Protein AF-F9GE59-F1 (afdb_monomer_lite)

Organism: Fusarium oxysporum (strain Fo5176) (NCBI:txid660025)

Sequence (107 aa):
MLASPVFKAMLDGPFKESCRNQDGRFEAKAFEYSAEALLILLDIMHGHHRRVPKTMELSLLTEMAILVDYYMCHEIVEMFAENWIASVIQEGRYEQTCHSLVPFWTH

Radius of gyration: 18.88 Å; chains: 1; bounding box: 45×36×58 Å

pLDDT: mean 86.5, std 13.3, range [46.38, 97.62]

Foldseek 3Di:
DQLFVQVVCQCVHPDQQVDADPVRDGDDDPDDADPVLVVLVVCLRVVVVVPRDQEDEPVSLVRNVVVCVVRVNCVSCVVRNVSHVVRHVVVVVVVVVVVVPVVPPDD

Structure (mmCIF, N/CA/C/O backbone):
data_AF-F9GE59-F1
#
_entry.id   AF-F9GE59-F1
#
loop_
_atom_site.group_PDB
_atom_site.id
_atom_site.type_symbol
_atom_site.label_atom_id
_atom_site.label_alt_id
_atom_site.label_comp_id
_atom_site.label_asym_id
_atom_site.label_entity_id
_atom_site.label_seq_id
_atom_site.pdbx_PDB_ins_code
_atom_site.Cartn_x
_atom_site.Cartn_y
_atom_site.Cartn_z
_atom_site.occupancy
_atom_site.B_iso_or_equiv
_atom_site.auth_seq_id
_atom_site.auth_comp_id
_atom_site.auth_asym_id
_atom_site.auth_atom_id
_atom_site.pdbx_PDB_model_num
ATOM 1 N N . MET A 1 1 ? -0.087 -10.971 -11.560 1.00 46.38 1 MET A N 1
ATOM 2 C CA . MET A 1 1 ? -0.533 -9.563 -11.601 1.00 46.38 1 MET A CA 1
ATOM 3 C C . MET A 1 1 ? 0.114 -8.869 -10.423 1.00 46.38 1 MET A C 1
ATOM 5 O O . MET A 1 1 ? 0.004 -9.395 -9.325 1.00 46.38 1 MET A O 1
ATOM 9 N N . LEU A 1 2 ? 0.856 -7.784 -10.644 1.00 60.78 2 LEU A N 1
ATOM 10 C CA . LEU A 1 2 ? 1.260 -6.921 -9.532 1.00 60.78 2 LEU A CA 1
ATOM 11 C C . LEU A 1 2 ? 0.031 -6.108 -9.126 1.00 60.78 2 LEU A C 1
ATOM 13 O O . LEU A 1 2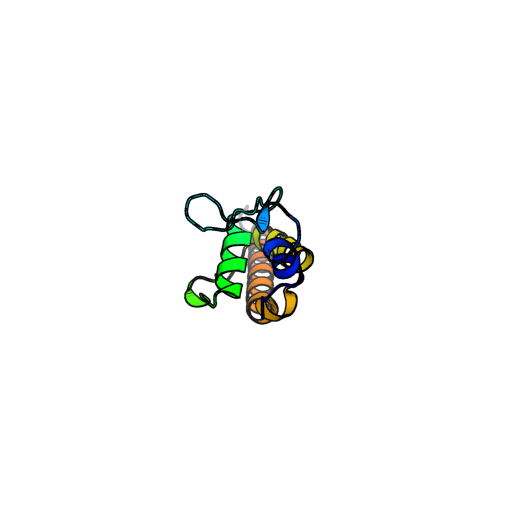 ? -0.684 -5.630 -10.001 1.00 60.78 2 LEU A O 1
ATOM 17 N N . ALA A 1 3 ? -0.209 -5.979 -7.824 1.00 81.81 3 ALA A N 1
ATOM 18 C CA . ALA A 1 3 ? -1.350 -5.254 -7.263 1.00 81.81 3 ALA A CA 1
ATOM 19 C C . ALA A 1 3 ? -1.301 -3.728 -7.508 1.00 81.81 3 ALA A C 1
ATOM 21 O O . ALA A 1 3 ? -2.226 -3.008 -7.154 1.00 81.81 3 ALA A O 1
ATOM 22 N N . SER A 1 4 ? -0.214 -3.238 -8.110 1.00 91.06 4 SER A N 1
ATOM 23 C CA . SER A 1 4 ? 0.023 -1.839 -8.448 1.00 91.06 4 SER A CA 1
ATOM 24 C C . SER A 1 4 ? 0.702 -1.746 -9.822 1.00 91.06 4 SER A C 1
ATOM 26 O O . SER A 1 4 ? 1.742 -2.388 -10.038 1.00 91.06 4 SER A O 1
ATOM 28 N N . PRO A 1 5 ? 0.172 -0.937 -10.757 1.00 92.25 5 PRO A N 1
ATOM 29 C CA . PRO A 1 5 ? 0.835 -0.672 -12.031 1.00 92.25 5 PRO A CA 1
ATOM 30 C C . PRO A 1 5 ? 2.134 0.128 -11.851 1.00 92.25 5 PRO A C 1
ATOM 32 O O . PRO A 1 5 ? 3.062 -0.040 -12.640 1.00 92.25 5 PRO A O 1
ATOM 35 N N . VAL A 1 6 ? 2.242 0.939 -10.796 1.00 91.81 6 VAL A N 1
ATOM 36 C CA . VAL A 1 6 ? 3.455 1.710 -10.490 1.00 91.81 6 VAL A CA 1
ATOM 37 C C . VAL A 1 6 ? 4.577 0.799 -10.013 1.00 91.81 6 VAL A C 1
ATOM 39 O O . VAL A 1 6 ? 5.676 0.878 -10.554 1.00 91.81 6 VAL A O 1
ATOM 42 N N . PHE A 1 7 ? 4.308 -0.141 -9.099 1.00 89.38 7 PHE A N 1
ATOM 43 C CA . PHE A 1 7 ? 5.306 -1.152 -8.733 1.00 89.38 7 PHE A CA 1
ATOM 44 C C . PHE A 1 7 ? 5.720 -1.999 -9.935 1.00 89.38 7 PHE A C 1
ATOM 46 O O . PHE A 1 7 ? 6.896 -2.321 -10.083 1.00 89.38 7 PHE A O 1
ATOM 53 N N . LYS A 1 8 ? 4.780 -2.313 -10.834 1.00 91.00 8 LYS A N 1
ATOM 54 C CA . LYS A 1 8 ? 5.105 -2.995 -12.088 1.00 91.00 8 LYS A CA 1
ATOM 55 C C . LYS A 1 8 ? 6.069 -2.186 -12.945 1.00 91.00 8 LYS A C 1
ATOM 57 O O . LYS A 1 8 ? 7.090 -2.717 -13.360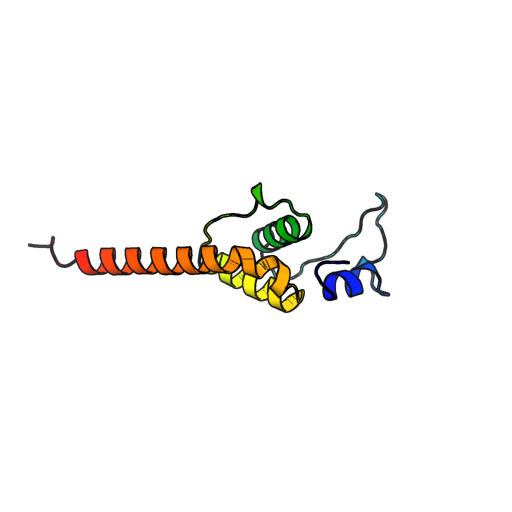 1.00 91.00 8 LYS A O 1
ATOM 62 N N . ALA A 1 9 ? 5.771 -0.917 -13.192 1.00 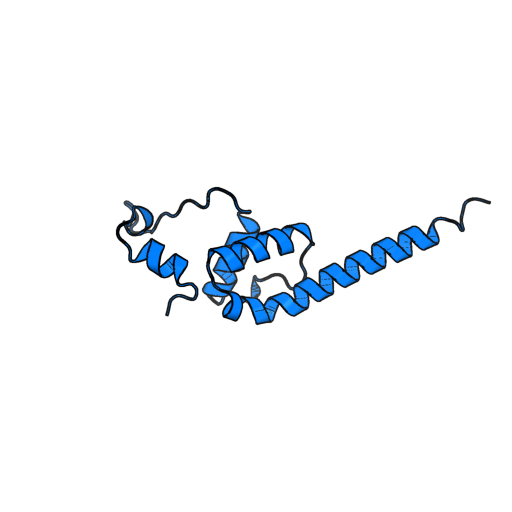91.94 9 ALA A N 1
ATOM 63 C CA . ALA A 1 9 ? 6.642 -0.054 -13.981 1.00 91.94 9 ALA A CA 1
ATOM 64 C C . ALA A 1 9 ? 8.011 0.161 -13.312 1.00 91.94 9 ALA A C 1
ATOM 66 O O . ALA A 1 9 ? 9.026 0.194 -13.998 1.00 91.94 9 ALA A O 1
ATOM 67 N N . MET A 1 10 ? 8.045 0.268 -11.984 1.00 90.12 10 MET A N 1
ATOM 68 C CA . MET A 1 10 ? 9.266 0.457 -11.202 1.00 90.12 10 MET A CA 1
ATOM 69 C C . MET A 1 10 ? 10.187 -0.769 -11.271 1.00 90.12 10 MET A C 1
ATOM 71 O O . MET A 1 10 ? 11.384 -0.618 -11.504 1.00 90.12 10 MET A O 1
ATOM 75 N N . LEU A 1 11 ? 9.631 -1.973 -11.098 1.00 89.75 11 LEU A N 1
ATOM 76 C CA . LEU A 1 11 ? 10.399 -3.219 -11.000 1.00 89.75 11 LEU A CA 1
ATOM 77 C C . LEU A 1 11 ? 10.658 -3.901 -12.350 1.00 89.75 11 LEU A C 1
ATOM 79 O O . LEU A 1 11 ? 11.643 -4.621 -12.473 1.00 89.75 11 LEU A O 1
ATOM 83 N N . ASP A 1 12 ? 9.810 -3.671 -13.357 1.00 90.56 12 ASP A N 1
ATOM 84 C CA . ASP A 1 12 ? 9.989 -4.223 -14.709 1.00 90.56 12 ASP A CA 1
ATOM 85 C C . ASP A 1 12 ? 10.588 -3.191 -15.693 1.00 90.56 12 ASP A C 1
ATOM 87 O O . ASP A 1 12 ? 10.893 -3.527 -16.838 1.00 90.56 12 ASP A O 1
ATOM 91 N N . GLY A 1 13 ? 10.710 -1.921 -15.291 1.00 88.38 13 GLY A N 1
ATOM 92 C CA . GLY A 1 13 ? 11.128 -0.815 -16.157 1.00 88.38 13 GLY A CA 1
ATOM 93 C C . GLY A 1 13 ? 12.644 -0.608 -16.255 1.00 88.38 13 GLY A C 1
ATOM 94 O O . GLY A 1 13 ? 13.431 -1.347 -15.668 1.00 88.38 13 GLY A O 1
ATOM 95 N N . PRO A 1 14 ? 13.094 0.434 -16.975 1.00 90.38 14 PRO A N 1
ATOM 96 C CA . PRO A 1 14 ? 14.515 0.736 -17.177 1.00 90.38 14 PRO A CA 1
ATOM 97 C C . PRO A 1 14 ? 15.169 1.474 -15.989 1.00 90.38 14 PRO A C 1
ATOM 99 O O . PRO A 1 14 ? 16.207 2.115 -16.155 1.00 90.38 14 PRO A O 1
ATOM 102 N N . PHE A 1 15 ? 14.544 1.452 -14.812 1.00 89.06 15 PHE A N 1
ATOM 103 C CA . PHE A 1 15 ? 14.991 2.190 -13.630 1.00 89.06 15 PHE A CA 1
ATOM 104 C C . PHE A 1 15 ? 16.017 1.399 -12.816 1.00 89.06 15 PHE A C 1
ATOM 106 O O . PHE A 1 15 ? 16.217 0.208 -13.030 1.00 89.06 15 PHE A O 1
ATOM 113 N N . LYS A 1 16 ? 16.682 2.046 -11.854 1.00 88.44 16 LYS A N 1
ATOM 114 C CA . LYS A 1 16 ? 17.662 1.346 -11.009 1.00 88.44 16 LYS A CA 1
ATOM 115 C C . LYS A 1 16 ? 16.976 0.315 -10.105 1.00 88.44 16 LYS A C 1
ATOM 117 O O . LYS A 1 16 ? 17.575 -0.698 -9.768 1.00 88.44 16 LYS A O 1
ATOM 122 N N . GLU A 1 17 ? 15.726 0.574 -9.753 1.00 89.38 17 GLU A N 1
ATOM 123 C CA . GLU A 1 17 ? 14.866 -0.242 -8.905 1.00 89.38 17 GLU A CA 1
ATOM 124 C C . GLU A 1 17 ? 14.524 -1.604 -9.527 1.00 89.38 17 GLU A C 1
ATOM 126 O O . GLU A 1 17 ? 14.200 -2.533 -8.790 1.00 89.38 17 GLU A O 1
ATOM 131 N N . SER A 1 18 ? 14.646 -1.762 -10.852 1.00 90.25 18 SER A N 1
ATOM 132 C CA . SER A 1 18 ? 14.507 -3.059 -11.533 1.00 90.25 18 SER A CA 1
ATOM 133 C C . SER A 1 18 ? 15.794 -3.890 -11.531 1.00 90.25 18 SER A C 1
ATOM 135 O O . SER A 1 18 ? 15.791 -5.070 -11.890 1.00 90.25 18 SER A O 1
ATOM 137 N N . CYS A 1 19 ? 16.913 -3.314 -11.093 1.00 91.38 19 CYS A N 1
ATOM 138 C CA . CYS A 1 19 ? 18.153 -4.049 -10.905 1.00 91.38 19 CYS A CA 1
ATOM 139 C C . CYS A 1 19 ? 18.181 -4.674 -9.511 1.00 91.38 19 CYS A C 1
ATOM 141 O O . CYS A 1 19 ? 17.975 -4.011 -8.494 1.00 91.38 19 CYS A O 1
ATOM 143 N N . ARG A 1 20 ? 18.503 -5.966 -9.455 1.00 91.69 20 ARG A N 1
ATOM 144 C CA . ARG A 1 20 ? 18.745 -6.644 -8.182 1.00 91.69 20 ARG A CA 1
ATOM 145 C C . ARG A 1 20 ? 20.095 -6.224 -7.602 1.00 91.69 20 ARG A C 1
ATOM 147 O O . ARG A 1 20 ? 21.072 -6.069 -8.334 1.00 91.69 20 ARG A O 1
ATOM 154 N N . ASN A 1 21 ? 20.145 -6.077 -6.286 1.00 91.00 21 ASN A N 1
ATOM 155 C CA . ASN A 1 21 ? 21.373 -5.854 -5.538 1.00 91.00 21 ASN A CA 1
ATOM 156 C C . ASN A 1 21 ? 22.220 -7.142 -5.449 1.00 91.00 21 ASN A C 1
ATOM 158 O O . ASN A 1 21 ? 21.872 -8.183 -6.015 1.00 91.00 21 ASN A O 1
ATOM 162 N N . GLN A 1 22 ? 23.336 -7.082 -4.717 1.00 93.69 22 GLN A N 1
ATOM 163 C CA . GLN A 1 22 ? 24.260 -8.215 -4.554 1.00 93.69 22 GLN A CA 1
ATOM 164 C C . GLN A 1 22 ? 23.605 -9.440 -3.887 1.00 93.69 22 GLN A C 1
ATOM 166 O O . GLN A 1 22 ? 24.004 -10.568 -4.165 1.00 93.69 22 GLN A O 1
ATOM 171 N N . ASP A 1 23 ? 22.556 -9.229 -3.087 1.00 94.31 23 ASP A N 1
ATOM 172 C CA . ASP A 1 23 ? 21.779 -10.286 -2.429 1.00 94.31 23 ASP A CA 1
ATOM 173 C C . ASP A 1 23 ? 20.618 -10.808 -3.295 1.00 94.31 23 ASP A C 1
ATOM 175 O O . ASP A 1 23 ? 19.800 -11.613 -2.842 1.00 94.31 23 ASP A O 1
ATOM 179 N N . GLY A 1 24 ? 20.488 -10.330 -4.536 1.00 91.06 24 GLY A N 1
ATOM 180 C CA . GLY A 1 24 ? 19.415 -10.724 -5.443 1.00 91.06 24 GLY A CA 1
ATOM 181 C C . GLY A 1 24 ? 18.054 -10.086 -5.135 1.00 91.06 24 GLY A C 1
ATOM 182 O O . GLY A 1 24 ? 17.037 -10.591 -5.625 1.00 91.06 24 GLY A O 1
ATOM 183 N N . ARG A 1 25 ? 18.014 -9.004 -4.346 1.00 90.00 25 ARG A N 1
ATOM 184 C CA . ARG A 1 25 ? 16.796 -8.278 -3.938 1.00 90.00 25 ARG A CA 1
ATOM 185 C C . ARG A 1 25 ? 16.629 -6.987 -4.734 1.00 90.00 25 ARG A C 1
ATOM 187 O O . ARG A 1 25 ? 17.618 -6.370 -5.112 1.00 90.00 25 ARG A O 1
ATOM 194 N N . PHE A 1 26 ? 15.389 -6.568 -4.964 1.00 88.00 26 PHE A N 1
ATOM 195 C CA . PHE A 1 26 ? 15.109 -5.228 -5.482 1.00 88.00 26 PHE A CA 1
ATOM 196 C C . PHE A 1 26 ? 15.253 -4.195 -4.360 1.00 88.00 26 PHE A C 1
ATOM 198 O O . PHE A 1 26 ? 14.838 -4.452 -3.229 1.00 88.00 26 PHE A O 1
ATOM 205 N N . GLU A 1 27 ? 15.820 -3.035 -4.679 1.00 88.00 27 GLU A N 1
ATOM 206 C CA . GLU A 1 27 ? 15.942 -1.903 -3.760 1.00 88.00 27 GLU A CA 1
ATOM 207 C C . GLU A 1 27 ? 15.194 -0.706 -4.340 1.00 88.00 27 GLU A C 1
ATOM 209 O O . GLU A 1 27 ? 15.614 -0.137 -5.344 1.00 88.00 27 GLU A O 1
ATOM 214 N N . ALA A 1 28 ? 14.100 -0.316 -3.688 1.00 82.50 28 ALA A N 1
ATOM 215 C CA . ALA A 1 28 ? 13.356 0.895 -4.006 1.00 82.50 28 ALA A CA 1
ATOM 216 C C . ALA A 1 28 ? 13.514 1.910 -2.872 1.00 82.50 28 ALA A C 1
ATOM 218 O O . ALA A 1 28 ? 13.443 1.554 -1.694 1.00 82.50 28 ALA A O 1
ATOM 219 N N . LYS A 1 29 ? 13.729 3.183 -3.219 1.00 75.81 29 LYS A N 1
ATOM 220 C CA . LYS A 1 29 ? 13.743 4.273 -2.238 1.00 75.81 29 LYS A CA 1
ATOM 221 C C . LYS A 1 29 ? 12.362 4.915 -2.175 1.00 75.81 29 LYS A C 1
ATOM 223 O O . LYS A 1 29 ? 11.952 5.576 -3.121 1.00 75.81 29 LYS A O 1
ATOM 228 N N . ALA A 1 30 ? 11.674 4.767 -1.048 1.00 71.50 30 ALA A N 1
ATOM 229 C CA . ALA A 1 30 ? 10.488 5.561 -0.746 1.00 71.50 30 ALA A CA 1
ATOM 230 C C . ALA A 1 30 ? 10.954 6.888 -0.137 1.00 71.50 30 ALA A C 1
ATOM 232 O O . ALA A 1 30 ? 11.509 6.891 0.959 1.00 71.50 30 ALA A O 1
ATOM 233 N N . PHE A 1 31 ? 10.830 7.994 -0.873 1.00 59.47 31 PHE A N 1
ATOM 234 C CA . PHE A 1 31 ? 11.505 9.235 -0.481 1.00 59.47 31 PHE A CA 1
ATOM 235 C C . PHE A 1 31 ? 10.697 10.150 0.450 1.00 59.47 31 PHE A C 1
ATOM 237 O O . PHE A 1 31 ? 11.286 11.055 1.026 1.00 59.47 31 PHE A O 1
ATOM 244 N N . GLU A 1 32 ? 9.391 9.936 0.644 1.00 64.12 32 GLU A N 1
ATOM 245 C CA . GLU A 1 32 ? 8.543 10.966 1.282 1.00 64.12 32 GLU A CA 1
ATOM 246 C C . GLU A 1 32 ? 7.399 10.427 2.155 1.00 64.12 32 GLU A C 1
ATOM 248 O O . GLU A 1 32 ? 6.619 11.208 2.693 1.00 64.12 32 GLU A O 1
ATOM 253 N N . TYR A 1 33 ? 7.288 9.108 2.332 1.00 69.19 33 TYR A N 1
ATOM 254 C CA . TYR A 1 33 ? 6.128 8.498 2.986 1.00 69.19 33 TYR A CA 1
ATOM 255 C C . TYR A 1 33 ? 6.511 7.712 4.236 1.00 69.19 33 TYR A C 1
ATOM 257 O O . TYR A 1 33 ? 7.611 7.164 4.332 1.00 69.19 33 TYR A O 1
ATOM 265 N N . SER A 1 34 ? 5.576 7.630 5.181 1.00 80.69 34 SER A N 1
ATOM 266 C CA . SER A 1 34 ? 5.715 6.835 6.398 1.00 80.69 34 SER A CA 1
ATOM 267 C C . SER A 1 34 ? 6.051 5.380 6.090 1.00 80.69 34 SER A C 1
ATOM 269 O O . SER A 1 34 ? 5.351 4.693 5.339 1.00 80.69 34 SER A O 1
ATOM 271 N N . ALA A 1 35 ? 7.138 4.902 6.701 1.00 89.25 35 ALA A N 1
ATOM 272 C CA . ALA A 1 35 ? 7.562 3.511 6.597 1.00 89.25 35 ALA A CA 1
ATOM 273 C C . ALA A 1 35 ? 6.483 2.552 7.122 1.00 89.25 35 ALA A C 1
ATOM 275 O O . ALA A 1 35 ? 6.360 1.437 6.622 1.00 89.25 35 ALA A O 1
ATOM 276 N N . GLU A 1 36 ? 5.685 3.000 8.094 1.00 92.94 36 GLU A N 1
ATOM 277 C CA . GLU A 1 36 ? 4.565 2.241 8.641 1.00 92.94 36 GLU A CA 1
ATOM 278 C C . GLU A 1 36 ? 3.434 2.098 7.617 1.00 92.94 36 GLU A C 1
ATOM 280 O O . GLU A 1 36 ? 3.007 0.978 7.335 1.00 92.94 36 GLU A O 1
ATOM 285 N N . ALA A 1 37 ? 3.008 3.199 6.989 1.00 94.12 37 ALA A N 1
ATOM 286 C CA . ALA A 1 37 ? 1.978 3.161 5.950 1.00 94.12 37 ALA A CA 1
ATOM 287 C C . ALA A 1 37 ? 2.407 2.272 4.770 1.00 94.12 37 ALA A C 1
ATOM 289 O O . ALA A 1 37 ? 1.631 1.445 4.286 1.00 94.12 37 ALA A O 1
ATOM 290 N N . LEU A 1 38 ? 3.670 2.385 4.346 1.00 93.31 38 LEU A N 1
ATOM 291 C CA . LEU A 1 38 ? 4.207 1.555 3.270 1.00 93.31 38 LEU A CA 1
ATOM 292 C C . LEU A 1 38 ? 4.264 0.075 3.662 1.00 93.31 38 LEU A C 1
ATOM 294 O O . LEU A 1 38 ? 3.934 -0.780 2.844 1.00 93.31 38 LEU A O 1
ATOM 298 N N . LEU A 1 39 ? 4.647 -0.241 4.902 1.00 94.44 39 LEU A N 1
ATOM 299 C CA . LEU A 1 39 ? 4.665 -1.616 5.395 1.00 94.44 39 LEU A CA 1
ATOM 300 C C . LEU A 1 39 ? 3.261 -2.231 5.396 1.00 94.44 39 LEU A C 1
ATOM 302 O O . LEU A 1 39 ? 3.098 -3.353 4.923 1.00 94.44 39 LEU A O 1
ATOM 306 N N . ILE A 1 40 ? 2.251 -1.490 5.859 1.00 96.31 40 ILE A N 1
ATOM 307 C CA . ILE A 1 40 ? 0.854 -1.944 5.835 1.00 96.31 40 ILE A CA 1
ATOM 308 C C . ILE A 1 40 ? 0.400 -2.194 4.394 1.00 96.31 40 ILE A C 1
ATOM 310 O O . ILE A 1 40 ? -0.209 -3.227 4.111 1.00 96.31 40 ILE A O 1
ATOM 314 N N . LEU A 1 41 ? 0.729 -1.288 3.469 1.00 94.88 41 LEU A N 1
ATOM 315 C CA . LEU A 1 41 ? 0.385 -1.457 2.060 1.00 94.88 41 LEU A CA 1
ATOM 316 C C . LEU A 1 41 ? 1.032 -2.717 1.466 1.00 94.88 41 LEU A C 1
ATOM 318 O O . LEU A 1 41 ? 0.377 -3.477 0.752 1.00 94.88 41 LEU A O 1
ATOM 322 N N . LEU A 1 42 ? 2.299 -2.975 1.792 1.00 93.62 42 LEU A N 1
ATOM 323 C CA . LEU A 1 42 ? 2.997 -4.189 1.375 1.00 93.62 42 LEU A CA 1
ATOM 324 C C . LEU A 1 42 ? 2.381 -5.446 2.005 1.00 93.62 42 LEU A C 1
ATOM 326 O O . LEU A 1 42 ? 2.204 -6.442 1.304 1.00 93.62 42 LEU A O 1
ATOM 330 N N . ASP A 1 43 ? 1.993 -5.412 3.282 1.00 96.38 43 ASP A N 1
ATOM 331 C CA . ASP A 1 43 ? 1.279 -6.521 3.925 1.00 96.38 43 ASP A CA 1
ATOM 332 C C . ASP A 1 43 ? -0.057 -6.815 3.213 1.00 96.38 43 ASP A C 1
ATOM 334 O O . ASP A 1 43 ? -0.395 -7.986 3.020 1.00 96.38 43 ASP A O 1
ATOM 338 N N . ILE A 1 44 ? -0.788 -5.793 2.749 1.00 95.75 44 ILE A N 1
ATOM 339 C CA . ILE A 1 44 ? -1.993 -5.967 1.916 1.00 95.75 44 ILE A CA 1
ATOM 340 C C . ILE A 1 44 ? -1.632 -6.627 0.581 1.00 95.75 44 ILE A C 1
ATOM 342 O O . ILE A 1 44 ? -2.177 -7.678 0.243 1.00 95.75 44 ILE A O 1
ATOM 346 N N . MET A 1 45 ? -0.669 -6.066 -0.158 1.00 92.88 45 MET A N 1
ATOM 347 C CA . MET A 1 45 ? -0.246 -6.586 -1.467 1.00 92.88 45 MET A CA 1
ATOM 348 C C . MET A 1 45 ? 0.241 -8.042 -1.407 1.00 92.88 45 MET A C 1
ATOM 350 O O . MET A 1 45 ? 0.041 -8.803 -2.355 1.00 92.88 45 MET A O 1
ATOM 354 N N . HIS A 1 46 ? 0.872 -8.439 -0.300 1.00 92.88 46 HIS A N 1
ATOM 355 C CA . HIS A 1 46 ? 1.396 -9.788 -0.082 1.00 92.88 46 HIS A CA 1
ATOM 356 C C . HIS A 1 46 ? 0.402 -10.750 0.593 1.00 92.88 46 HIS A C 1
ATOM 358 O O . HIS A 1 46 ? 0.748 -11.904 0.862 1.00 92.88 46 HIS A O 1
ATOM 364 N N . GLY A 1 47 ? -0.836 -10.322 0.861 1.00 94.62 47 GLY A N 1
ATOM 365 C CA . GLY A 1 47 ? -1.864 -11.175 1.464 1.00 94.62 47 GLY A CA 1
ATOM 366 C C . GLY A 1 47 ? -1.661 -11.439 2.960 1.00 94.62 47 GLY A C 1
ATOM 367 O O . GLY A 1 47 ? -2.251 -12.357 3.531 1.00 94.62 47 GLY A O 1
ATOM 368 N N . HIS A 1 48 ? -0.827 -10.652 3.636 1.00 96.06 48 HIS A N 1
ATOM 369 C CA . HIS A 1 48 ? -0.561 -10.735 5.071 1.00 96.06 48 HIS A CA 1
ATOM 370 C C . HIS A 1 48 ? -1.653 -10.030 5.893 1.00 96.06 48 HIS A C 1
ATOM 372 O O . HIS A 1 48 ? -1.376 -9.384 6.899 1.00 96.06 48 HIS A O 1
ATOM 378 N N . HIS A 1 49 ? -2.924 -10.212 5.517 1.00 94.62 49 HIS A N 1
ATOM 379 C CA . HIS A 1 49 ? -4.072 -9.458 6.044 1.00 94.62 49 HIS A CA 1
ATOM 380 C C . HIS A 1 49 ? -4.239 -9.544 7.571 1.00 94.62 49 HIS A C 1
ATOM 382 O O . HIS A 1 49 ? -4.846 -8.672 8.178 1.00 94.62 49 HIS A O 1
ATOM 388 N N . ARG A 1 50 ? -3.687 -10.579 8.224 1.00 95.94 50 ARG A N 1
ATOM 389 C CA . ARG A 1 50 ? -3.682 -10.697 9.696 1.00 95.94 50 ARG A CA 1
ATOM 390 C C . ARG A 1 50 ? -2.819 -9.643 10.398 1.00 95.94 50 ARG A C 1
ATOM 392 O O . ARG A 1 50 ? -3.010 -9.439 11.591 1.00 95.94 50 ARG A O 1
ATOM 399 N N . ARG A 1 51 ? -1.855 -9.042 9.695 1.00 96.44 51 ARG A N 1
ATOM 400 C CA . ARG A 1 51 ? -0.978 -7.973 10.200 1.00 96.44 51 ARG A CA 1
ATOM 401 C C . ARG A 1 51 ? -1.528 -6.579 9.917 1.00 96.44 51 ARG A C 1
ATOM 403 O O . ARG A 1 51 ? -1.071 -5.619 10.520 1.00 96.44 51 ARG A O 1
ATOM 410 N N . VAL A 1 52 ? -2.518 -6.484 9.032 1.00 97.62 52 VAL A N 1
ATOM 411 C CA . VAL A 1 52 ? -3.158 -5.221 8.680 1.00 97.62 52 VAL A CA 1
ATOM 412 C C . VAL A 1 52 ? -3.994 -4.749 9.876 1.00 97.62 52 VAL A C 1
ATOM 414 O O . VAL A 1 52 ? -4.809 -5.525 10.392 1.00 97.62 52 VAL A O 1
ATOM 417 N N . PRO A 1 53 ? -3.792 -3.511 10.360 1.00 96.81 53 PRO A N 1
ATOM 418 C CA . PRO A 1 53 ? -4.522 -3.006 11.511 1.00 96.81 53 PRO A CA 1
ATOM 419 C C . PRO A 1 53 ? -6.015 -2.888 11.189 1.00 96.81 53 PRO A C 1
ATOM 421 O O . PRO A 1 53 ? -6.408 -2.631 10.053 1.00 96.81 53 PRO A O 1
ATOM 424 N N . LYS A 1 54 ? -6.870 -3.093 12.193 1.00 95.50 54 LYS A N 1
ATOM 425 C CA . LYS A 1 54 ? -8.334 -2.988 12.032 1.00 95.50 54 LYS A CA 1
ATOM 426 C C . LYS A 1 54 ? -8.853 -1.564 12.202 1.00 95.50 54 LYS A C 1
ATOM 428 O O . LYS A 1 54 ? -9.933 -1.250 11.721 1.00 95.50 54 LYS A O 1
ATOM 433 N N . THR A 1 55 ? -8.092 -0.745 12.911 1.00 95.56 55 THR A N 1
ATOM 434 C CA . THR A 1 55 ? -8.366 0.657 13.206 1.00 95.56 55 THR A CA 1
ATOM 435 C C . THR A 1 55 ? -7.119 1.454 12.873 1.00 95.56 55 THR A C 1
ATOM 437 O O . THR A 1 55 ? -6.017 0.905 12.860 1.00 95.56 55 THR A O 1
ATOM 440 N N . MET A 1 56 ? -7.289 2.732 12.582 1.00 94.75 56 MET A N 1
ATOM 441 C CA . MET A 1 56 ? -6.197 3.597 12.167 1.00 94.75 56 MET A CA 1
ATOM 442 C C . MET A 1 56 ? -6.443 5.005 12.694 1.00 94.75 56 MET A C 1
ATOM 444 O O . MET A 1 56 ? -7.590 5.446 12.720 1.00 94.75 56 MET A O 1
ATOM 448 N N . GLU A 1 57 ? -5.370 5.691 13.079 1.00 95.06 57 GLU A N 1
ATOM 449 C CA . GLU A 1 57 ? -5.411 7.117 13.399 1.00 95.06 57 GLU A CA 1
ATOM 450 C C . GLU A 1 57 ? -5.533 7.947 12.111 1.00 95.06 57 GLU A C 1
ATOM 452 O O . GLU A 1 57 ? -5.076 7.534 11.039 1.00 95.06 57 GLU A O 1
ATOM 457 N N . LEU A 1 58 ? -6.103 9.152 12.206 1.00 95.44 58 LEU A N 1
ATOM 458 C CA . LEU A 1 58 ? -6.325 10.026 11.044 1.00 95.44 58 LEU A CA 1
ATOM 459 C C . LEU A 1 58 ? -5.032 10.338 10.267 1.00 95.44 58 LEU A C 1
ATOM 461 O O . LEU A 1 58 ? -5.049 10.404 9.035 1.00 95.44 58 LEU A O 1
ATOM 465 N N . SER A 1 59 ? -3.915 10.526 10.972 1.00 94.44 59 SER A N 1
ATOM 466 C CA . SER A 1 59 ? -2.606 10.802 10.367 1.00 94.44 59 SER A CA 1
ATOM 467 C C . SER A 1 59 ? -2.141 9.645 9.481 1.00 94.44 59 SER A C 1
ATOM 469 O O . SER A 1 59 ? -1.852 9.855 8.304 1.00 94.44 59 SER A O 1
ATOM 471 N N . LEU A 1 60 ? -2.164 8.417 10.002 1.00 95.44 60 LEU A N 1
ATOM 472 C CA . LEU A 1 60 ? -1.755 7.220 9.268 1.00 95.44 60 LEU A CA 1
ATOM 473 C C . LEU A 1 60 ? -2.716 6.904 8.109 1.00 95.44 60 LEU A C 1
ATOM 475 O O . LEU A 1 60 ? -2.271 6.499 7.035 1.00 95.44 60 LEU A O 1
ATOM 479 N N . LEU A 1 61 ? -4.022 7.161 8.275 1.00 96.38 61 LEU A N 1
ATOM 480 C CA . LEU A 1 61 ? -5.004 7.023 7.191 1.00 96.38 61 LEU A CA 1
ATOM 481 C C . LEU A 1 61 ? -4.738 8.016 6.049 1.00 96.38 61 LEU A C 1
ATOM 483 O O . LEU A 1 61 ? -4.905 7.673 4.879 1.00 96.38 61 LEU A O 1
ATOM 487 N N . THR A 1 62 ? -4.280 9.226 6.375 1.00 95.62 62 THR A N 1
ATOM 488 C CA . THR A 1 62 ? -3.895 10.237 5.379 1.00 95.62 62 THR A CA 1
ATOM 489 C C . THR A 1 62 ? -2.661 9.793 4.595 1.00 95.62 62 THR A C 1
ATOM 491 O O . THR A 1 62 ? -2.652 9.856 3.367 1.00 95.62 62 THR A O 1
ATOM 494 N N . GLU A 1 63 ? -1.637 9.286 5.282 1.00 95.06 63 GLU A N 1
ATOM 495 C CA . GLU A 1 63 ? -0.434 8.748 4.636 1.00 95.06 63 GLU A CA 1
ATOM 496 C C . GLU A 1 63 ? -0.758 7.543 3.747 1.00 95.06 63 GLU A C 1
ATOM 498 O O . GLU A 1 63 ? -0.261 7.443 2.624 1.00 95.06 63 GLU A O 1
ATOM 503 N N . MET A 1 64 ? -1.645 6.657 4.211 1.00 95.62 64 MET A N 1
ATOM 504 C CA . MET A 1 64 ? -2.131 5.527 3.426 1.00 95.62 64 MET A CA 1
ATOM 505 C C . MET A 1 64 ? -2.858 5.990 2.159 1.00 95.62 64 MET A C 1
ATOM 507 O O . MET A 1 64 ? -2.594 5.457 1.086 1.00 95.62 64 MET A O 1
ATOM 511 N N . ALA A 1 65 ? -3.727 7.002 2.245 1.00 95.56 65 ALA A N 1
ATOM 512 C CA . ALA A 1 65 ? -4.428 7.540 1.079 1.00 95.56 65 ALA A CA 1
ATOM 513 C C . ALA A 1 65 ? -3.455 8.080 0.018 1.00 95.56 65 ALA A C 1
ATOM 515 O O . ALA A 1 65 ? -3.624 7.800 -1.168 1.00 95.56 65 ALA A O 1
ATOM 516 N N . ILE A 1 66 ? -2.399 8.781 0.447 1.00 94.31 66 ILE A N 1
ATOM 517 C CA . ILE A 1 66 ? -1.347 9.271 -0.454 1.00 94.31 66 ILE A CA 1
ATOM 518 C C . ILE A 1 66 ? -0.635 8.100 -1.142 1.00 94.31 66 ILE A C 1
ATOM 520 O O . ILE A 1 66 ? -0.420 8.133 -2.351 1.00 94.31 66 ILE A O 1
ATOM 524 N N . LEU A 1 67 ? -0.292 7.047 -0.395 1.00 94.31 67 LEU A N 1
ATOM 525 C CA . LEU A 1 67 ? 0.361 5.867 -0.963 1.00 94.31 67 LEU A CA 1
ATOM 526 C C . LEU A 1 67 ? -0.533 5.103 -1.939 1.00 94.31 67 LEU A C 1
ATOM 528 O O . LEU A 1 67 ? -0.053 4.639 -2.973 1.00 94.31 67 LEU A O 1
ATOM 532 N N . VAL A 1 68 ? -1.815 4.952 -1.616 1.00 94.69 68 VAL A N 1
ATOM 533 C CA . VAL A 1 68 ? -2.780 4.244 -2.461 1.00 94.69 68 VAL A CA 1
ATOM 534 C C . VAL A 1 68 ? -2.972 4.957 -3.793 1.00 94.69 68 VAL A C 1
ATOM 536 O O . VAL A 1 68 ? -2.976 4.286 -4.831 1.00 94.69 68 VAL A O 1
ATOM 539 N N . ASP A 1 69 ? -3.067 6.289 -3.762 1.00 94.50 69 ASP A N 1
ATOM 540 C CA . ASP A 1 69 ? -3.136 7.132 -4.955 1.00 94.50 69 ASP A CA 1
ATOM 541 C C . ASP A 1 69 ? -1.832 7.044 -5.758 1.00 94.50 69 ASP A C 1
ATOM 543 O O . ASP A 1 69 ? -1.848 6.671 -6.933 1.00 94.50 69 ASP A O 1
ATOM 547 N N . TYR A 1 70 ? -0.687 7.238 -5.093 1.00 92.44 70 TYR A N 1
ATOM 548 C CA . TYR A 1 70 ? 0.634 7.184 -5.720 1.00 92.44 70 TYR A CA 1
ATOM 549 C C . TYR A 1 70 ? 0.902 5.845 -6.411 1.00 92.44 70 TYR A C 1
ATOM 551 O O . TYR A 1 70 ? 1.339 5.815 -7.558 1.00 92.44 70 TYR A O 1
ATOM 559 N N . TYR A 1 71 ? 0.635 4.723 -5.737 1.00 92.62 71 TY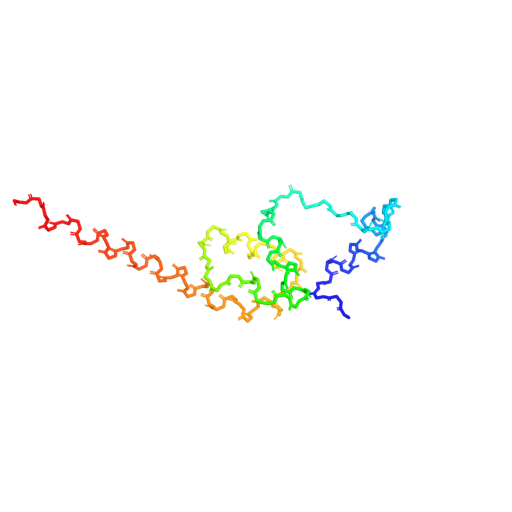R A N 1
ATOM 560 C CA . TYR A 1 71 ? 0.856 3.388 -6.293 1.00 92.62 71 TYR A CA 1
ATOM 561 C C . TYR A 1 71 ? -0.321 2.872 -7.130 1.00 92.62 71 TYR A C 1
ATOM 563 O O . TYR A 1 71 ? -0.217 1.784 -7.701 1.00 92.62 71 TYR A O 1
ATOM 571 N N . MET A 1 72 ? -1.420 3.621 -7.238 1.00 94.88 72 MET A N 1
ATOM 572 C CA . MET A 1 72 ? -2.632 3.249 -7.974 1.00 94.88 72 MET A CA 1
ATOM 573 C C . MET A 1 72 ? -3.163 1.852 -7.607 1.00 94.88 72 MET A C 1
ATOM 575 O O . MET A 1 72 ? -3.364 0.999 -8.472 1.00 94.88 72 MET A O 1
ATOM 579 N N . CYS A 1 73 ? -3.368 1.598 -6.315 1.00 94.62 73 CYS A N 1
ATOM 580 C CA . CYS A 1 73 ? -3.732 0.272 -5.790 1.00 94.62 73 CYS A CA 1
ATOM 581 C C . CYS A 1 73 ? -5.025 0.276 -4.957 1.00 94.62 73 CYS A C 1
ATOM 583 O O . CYS A 1 73 ? -5.180 -0.490 -4.011 1.00 94.62 73 CYS A O 1
ATOM 585 N N . HIS A 1 74 ? -5.970 1.134 -5.340 1.00 94.94 74 HIS A N 1
ATOM 586 C CA . HIS A 1 74 ? -7.255 1.340 -4.668 1.00 94.94 74 HIS A CA 1
ATOM 587 C C . HIS A 1 74 ? -8.032 0.038 -4.414 1.00 94.94 74 HIS A C 1
ATOM 589 O O . HIS A 1 74 ? -8.448 -0.205 -3.285 1.00 94.94 74 HIS A O 1
ATOM 595 N N . GLU A 1 75 ? -8.155 -0.829 -5.427 1.00 93.56 75 GLU A N 1
ATOM 596 C CA . GLU A 1 75 ? -8.985 -2.046 -5.365 1.00 93.56 75 GLU A CA 1
ATOM 597 C C . GLU A 1 75 ? -8.594 -2.994 -4.220 1.00 93.56 75 GLU A C 1
ATOM 599 O O . GLU A 1 75 ? -9.451 -3.599 -3.582 1.00 93.56 75 GLU A O 1
ATOM 604 N N . ILE A 1 76 ? -7.296 -3.132 -3.931 1.00 93.69 76 ILE A N 1
ATOM 605 C CA . ILE A 1 76 ? -6.829 -4.055 -2.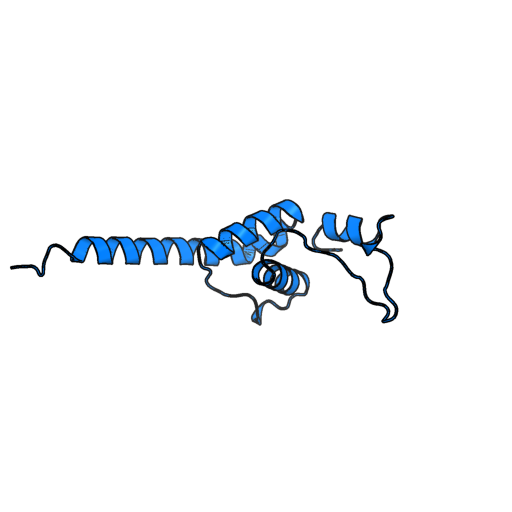886 1.00 93.69 76 ILE A CA 1
ATOM 606 C C . ILE A 1 76 ? -6.925 -3.457 -1.479 1.00 93.69 76 ILE A C 1
ATOM 608 O O . ILE A 1 76 ? -6.945 -4.201 -0.500 1.00 93.69 76 ILE A O 1
ATOM 612 N N . VAL A 1 77 ? -6.975 -2.127 -1.369 1.00 95.50 77 VAL A N 1
ATOM 613 C CA . VAL A 1 77 ? -7.044 -1.423 -0.080 1.00 95.50 77 VAL A CA 1
ATOM 614 C C . VAL A 1 77 ? -8.486 -1.127 0.329 1.00 95.50 77 VAL A C 1
ATOM 616 O O . VAL A 1 77 ? -8.770 -1.043 1.523 1.00 95.50 77 VAL A O 1
ATOM 619 N N . GLU A 1 78 ? -9.410 -1.045 -0.631 1.00 94.56 78 GLU A N 1
ATOM 620 C CA . GLU A 1 78 ? -10.828 -0.729 -0.414 1.00 94.56 78 GLU A CA 1
ATOM 621 C C . GLU A 1 78 ? -11.460 -1.554 0.719 1.00 94.56 78 GLU A C 1
ATOM 623 O O . GLU A 1 78 ? -12.098 -0.997 1.610 1.00 94.56 78 GLU A O 1
ATOM 628 N N . MET A 1 79 ? -11.180 -2.862 0.773 1.00 92.44 79 MET A N 1
ATOM 629 C CA . MET A 1 79 ? -11.734 -3.756 1.801 1.00 92.44 79 MET A CA 1
ATOM 630 C C . MET A 1 79 ? -11.291 -3.449 3.243 1.00 92.44 79 MET A C 1
ATOM 632 O O . MET A 1 79 ? -11.906 -3.934 4.192 1.00 92.44 79 MET A O 1
ATOM 636 N N . PHE A 1 80 ? -10.213 -2.686 3.424 1.00 95.75 80 PHE A N 1
ATOM 637 C CA . PHE A 1 80 ? -9.725 -2.260 4.737 1.00 95.75 80 PHE A CA 1
ATOM 638 C C . PHE A 1 80 ? -10.138 -0.821 5.053 1.00 95.75 80 PHE A C 1
ATOM 640 O O . PHE A 1 80 ? -10.395 -0.497 6.215 1.00 95.75 80 PHE A O 1
ATOM 647 N N . ALA A 1 81 ? -10.248 0.016 4.018 1.00 95.56 81 ALA A N 1
ATOM 648 C CA . ALA A 1 81 ? -10.512 1.443 4.139 1.00 95.56 81 ALA A CA 1
ATOM 649 C C . ALA A 1 81 ? -11.813 1.748 4.893 1.00 95.56 81 ALA A C 1
ATOM 651 O O . ALA A 1 81 ? -11.824 2.645 5.733 1.00 95.56 81 ALA A O 1
ATOM 652 N N . GLU A 1 82 ? -12.884 0.982 4.664 1.00 94.06 82 GLU A N 1
ATOM 653 C CA . GLU A 1 82 ? -14.166 1.188 5.355 1.00 94.06 82 GLU A CA 1
ATOM 654 C C . GLU A 1 82 ? -14.025 1.117 6.884 1.00 94.06 82 GLU A C 1
ATOM 656 O O . GLU A 1 82 ? -14.534 1.980 7.604 1.00 94.06 82 GLU A O 1
ATOM 661 N N . ASN A 1 83 ? -13.281 0.126 7.386 1.00 95.50 83 ASN A N 1
ATOM 662 C CA . ASN A 1 83 ? -13.065 -0.054 8.822 1.00 95.50 83 ASN A CA 1
ATOM 663 C C . ASN A 1 83 ? -12.203 1.066 9.412 1.00 95.50 83 ASN A C 1
ATOM 665 O O . ASN A 1 83 ? -12.486 1.544 10.510 1.00 95.50 83 ASN A O 1
ATOM 669 N N . TRP A 1 84 ? -11.179 1.510 8.682 1.00 97.56 84 TRP A N 1
ATOM 670 C CA . TRP A 1 84 ? -10.313 2.607 9.116 1.00 97.56 84 TRP A CA 1
ATOM 671 C C . TRP A 1 84 ? -11.049 3.946 9.149 1.00 97.56 84 TRP A C 1
ATOM 673 O O . TRP A 1 84 ? -10.951 4.685 10.123 1.00 97.56 84 TRP A O 1
ATOM 683 N N . ILE A 1 85 ? -11.846 4.246 8.122 1.00 96.56 85 ILE A N 1
ATOM 684 C CA . ILE A 1 85 ? -12.669 5.460 8.091 1.00 96.56 85 ILE A CA 1
ATOM 685 C C . ILE A 1 85 ? -13.663 5.440 9.258 1.00 96.56 85 ILE A C 1
ATOM 687 O O . ILE A 1 85 ? -13.824 6.441 9.958 1.00 96.56 85 ILE A O 1
ATOM 691 N N . ALA A 1 86 ? -14.296 4.291 9.517 1.00 95.75 86 ALA A N 1
ATOM 692 C CA . ALA A 1 86 ? -15.201 4.141 10.648 1.00 95.75 86 ALA A CA 1
ATOM 693 C C . ALA A 1 86 ? -14.495 4.353 11.998 1.00 95.75 86 ALA A C 1
ATOM 695 O O . ALA A 1 86 ? -15.073 5.012 12.866 1.00 95.75 86 ALA A O 1
ATOM 696 N N . SER A 1 87 ? -13.267 3.848 12.183 1.00 95.75 87 SER A N 1
ATOM 697 C CA . SER A 1 87 ? -12.519 4.046 13.432 1.00 95.75 87 SER A CA 1
ATOM 698 C C . SER A 1 87 ? -12.173 5.514 13.666 1.00 95.75 87 SER A C 1
ATOM 700 O O . SER A 1 87 ? -12.459 6.034 14.742 1.00 95.75 87 SER A O 1
ATOM 702 N N . VAL A 1 88 ? -11.681 6.213 12.639 1.00 95.31 88 VAL A N 1
ATOM 703 C CA . VAL A 1 88 ? -11.344 7.645 12.723 1.00 95.31 88 VAL A CA 1
ATOM 704 C C . VAL A 1 88 ? -12.573 8.497 13.062 1.00 95.31 88 VAL A C 1
ATOM 706 O O . VAL A 1 88 ? -12.515 9.391 13.906 1.00 95.31 88 VAL A O 1
ATOM 709 N N . ILE A 1 89 ? -13.723 8.211 12.441 1.00 93.62 89 ILE A N 1
ATOM 710 C CA . ILE A 1 89 ? -14.974 8.933 12.730 1.00 93.62 89 ILE A CA 1
ATOM 711 C C . ILE A 1 89 ? -15.431 8.696 14.176 1.00 93.62 89 ILE A C 1
ATOM 713 O O . ILE A 1 89 ? -15.961 9.609 14.819 1.00 93.62 89 ILE A O 1
ATOM 717 N N . GLN A 1 90 ? -15.269 7.474 14.687 1.00 89.38 90 GLN A N 1
ATOM 718 C CA . GLN A 1 90 ? -15.622 7.145 16.066 1.00 89.38 90 GLN A CA 1
ATOM 719 C C . GLN A 1 90 ? -14.719 7.877 17.061 1.00 89.38 90 GLN A C 1
ATOM 721 O O . GLN A 1 90 ? -15.248 8.502 17.978 1.00 89.38 90 GLN A O 1
ATOM 726 N N . GLU A 1 91 ? -13.400 7.862 16.855 1.00 82.38 91 GLU A N 1
ATOM 727 C CA . GLU A 1 91 ? -12.423 8.591 17.679 1.00 82.38 91 GLU A CA 1
ATOM 728 C C . GLU A 1 91 ? -12.760 10.080 17.777 1.00 82.38 91 GLU A C 1
ATOM 730 O O . GLU A 1 91 ? -12.892 10.607 18.885 1.00 82.38 91 GLU A O 1
ATOM 735 N N . GLY A 1 92 ? -13.036 10.729 16.639 1.00 79.19 92 GLY A N 1
ATOM 736 C CA . GLY A 1 92 ? -13.470 12.125 16.625 1.00 79.19 92 GLY A CA 1
ATOM 737 C C . GLY A 1 92 ? -14.702 12.346 17.507 1.00 79.19 92 GLY A C 1
ATOM 738 O O . GLY A 1 92 ? -14.694 13.211 18.383 1.00 79.19 92 GLY A O 1
ATOM 739 N N . ARG A 1 93 ? -15.735 11.505 17.361 1.00 77.94 93 ARG A N 1
ATOM 740 C CA . ARG A 1 93 ? -16.976 11.614 18.149 1.00 77.94 93 ARG A CA 1
ATOM 741 C C . ARG A 1 93 ? -16.734 11.514 19.656 1.00 77.94 93 ARG A C 1
ATOM 743 O O . ARG A 1 93 ? -17.397 12.220 20.424 1.00 77.94 93 ARG A O 1
ATOM 750 N N . TYR A 1 94 ? -15.821 10.647 20.092 1.00 72.19 94 TYR A N 1
ATOM 751 C CA . TYR A 1 94 ? -15.448 10.553 21.504 1.00 72.19 94 TYR A CA 1
ATOM 752 C C . TYR A 1 94 ? -14.787 11.842 21.986 1.00 72.19 94 TYR A C 1
ATOM 754 O O . TYR A 1 94 ? -15.161 12.352 23.042 1.00 72.19 94 TYR A O 1
ATOM 762 N N . GLU A 1 95 ? -13.887 12.417 21.193 1.00 69.88 95 GLU A N 1
ATOM 763 C CA . GLU A 1 95 ? -13.214 13.668 21.537 1.00 69.88 95 GLU A CA 1
ATOM 764 C C . GLU A 1 95 ? -14.205 14.837 21.665 1.00 69.88 95 GLU A C 1
ATOM 766 O O . GLU A 1 95 ? -14.164 15.583 22.647 1.00 69.88 95 GLU A O 1
ATOM 771 N N . GLN A 1 96 ? -15.191 14.940 20.764 1.00 66.81 96 GLN A N 1
ATOM 772 C CA . GLN A 1 96 ? -16.253 15.949 20.884 1.00 66.81 96 GLN A CA 1
ATOM 773 C C . GLN A 1 96 ? -17.160 15.723 22.099 1.00 66.81 96 GLN A C 1
ATOM 775 O O . GLN A 1 96 ? -17.562 16.685 22.756 1.00 66.81 96 GLN A O 1
ATOM 780 N N . THR A 1 97 ? -17.467 14.467 22.432 1.00 65.62 97 THR A N 1
ATOM 781 C CA . THR A 1 97 ? -18.290 14.144 23.605 1.00 65.62 97 THR A CA 1
ATOM 782 C C . THR A 1 97 ? -17.549 14.506 24.893 1.00 65.62 97 THR A C 1
ATOM 784 O O . THR A 1 97 ? -18.118 15.185 25.746 1.00 65.62 97 THR A O 1
ATOM 787 N N . CYS A 1 98 ? -16.266 14.156 25.011 1.00 60.06 98 CYS A N 1
ATOM 788 C CA . CYS A 1 98 ? -15.424 14.550 26.141 1.00 60.06 98 CYS A CA 1
ATOM 789 C C . CYS A 1 98 ? -15.338 16.075 26.270 1.00 60.06 98 CYS A C 1
ATOM 791 O O . CYS A 1 98 ? -15.562 16.595 27.359 1.00 60.06 98 CYS A O 1
ATOM 793 N N . HIS A 1 99 ? -15.121 16.798 25.165 1.00 59.22 99 HIS A N 1
ATOM 794 C CA . HIS A 1 99 ? -15.093 18.264 25.159 1.00 59.22 99 HIS A CA 1
ATOM 795 C C . HIS A 1 99 ? -16.438 18.885 25.589 1.00 59.2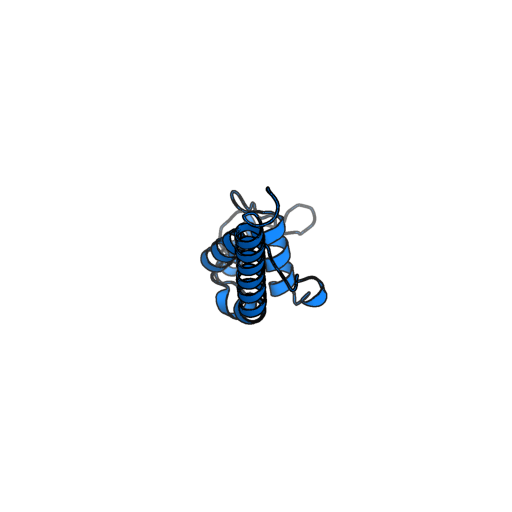2 99 HIS A C 1
ATOM 797 O O . HIS A 1 99 ? -16.467 19.908 26.270 1.00 59.22 99 HIS A O 1
ATOM 803 N N . SER A 1 100 ? -17.565 18.245 25.254 1.00 62.84 100 SER A N 1
ATOM 804 C CA . SER A 1 100 ? -18.907 18.686 25.664 1.00 62.84 100 SER A CA 1
ATOM 805 C C . SER A 1 100 ? -19.250 18.410 27.138 1.00 62.84 100 SER A C 1
ATOM 807 O O . SER A 1 100 ? -20.189 19.009 27.658 1.00 62.84 100 SER A O 1
ATOM 809 N N . LEU A 1 101 ? -18.492 17.539 27.821 1.00 59.78 101 LEU A N 1
ATOM 810 C CA . LEU A 1 101 ? -18.677 17.182 29.237 1.00 59.78 101 LEU A CA 1
ATOM 811 C C . LEU A 1 101 ? -17.801 18.009 30.199 1.00 59.78 101 LEU A C 1
ATOM 813 O O . LEU A 1 101 ? -18.041 17.999 31.407 1.00 59.78 101 LEU A O 1
ATOM 817 N N . VAL A 1 102 ? -16.839 18.781 29.678 1.00 61.25 102 VAL A N 1
ATOM 818 C CA . VAL A 1 102 ? -16.001 19.711 30.460 1.00 61.25 102 VAL A CA 1
ATOM 819 C C . VAL A 1 102 ? -16.773 20.856 31.160 1.00 61.25 102 VAL A C 1
ATOM 821 O O . VAL A 1 102 ? -16.311 21.274 32.221 1.00 61.25 102 VAL A O 1
ATOM 824 N N . PRO A 1 103 ? -17.947 21.362 30.710 1.00 58.59 103 PRO A N 1
ATOM 825 C CA . PRO A 1 103 ? -18.571 22.513 31.366 1.00 58.59 103 PRO A CA 1
ATOM 826 C C . PRO A 1 103 ? -19.379 22.188 32.639 1.00 58.59 103 PRO A C 1
ATOM 828 O O . PRO A 1 103 ? -19.961 23.101 33.216 1.00 58.59 103 PRO A O 1
ATOM 831 N N . PHE A 1 104 ? -19.433 20.933 33.109 1.00 55.47 104 PHE A N 1
ATOM 832 C CA . PHE A 1 104 ? -20.304 20.541 34.234 1.00 55.47 104 PHE A CA 1
ATOM 833 C C . PHE A 1 104 ? -19.613 20.327 35.596 1.00 55.47 104 PHE A C 1
ATOM 835 O O . PHE A 1 104 ? -20.312 20.084 36.576 1.00 55.47 104 PHE A O 1
ATOM 842 N N . TRP A 1 105 ? -18.284 20.456 35.702 1.00 54.16 105 TRP A N 1
ATOM 843 C CA . TRP A 1 105 ? -17.536 20.167 36.947 1.00 54.16 105 TRP A CA 1
ATOM 844 C C . TRP A 1 105 ? -16.706 21.345 37.492 1.00 54.16 105 TRP A C 1
ATOM 846 O O . TRP A 1 105 ? -15.691 21.135 38.150 1.00 54.16 105 TRP A O 1
ATOM 856 N N . THR A 1 106 ? -17.120 22.589 37.237 1.00 52.69 106 THR A N 1
ATOM 857 C CA . THR A 1 106 ? -16.472 23.803 37.786 1.00 52.69 106 THR A CA 1
ATOM 858 C C . THR A 1 106 ? -17.385 24.650 38.682 1.00 52.69 106 THR A C 1
ATOM 860 O O . THR A 1 106 ? -17.268 25.874 38.688 1.00 52.69 106 THR A O 1
ATOM 863 N N . HIS A 1 107 ? -18.273 24.031 39.463 1.00 46.75 107 HIS A N 1
ATOM 864 C CA . HIS A 1 107 ? -19.006 24.722 40.532 1.00 46.75 107 HIS A CA 1
ATOM 865 C C . HIS A 1 107 ? -18.769 24.068 41.887 1.00 46.75 107 HIS A C 1
ATOM 867 O O . HIS A 1 107 ? -18.897 22.827 41.967 1.00 46.75 107 HIS A O 1
#

Secondary structure (DSSP, 8-state):
--S-HHHHHHHHSSSGGGSB-TTS-B-----SS-HHHHHHHHHHHTT-TTTS-SS--HHHHHHHHHHHHHHT-HHHHHHHHHHHHHHHHHHHHHHHHHHHHGGGS--

InterPro domains:
  IPR011333 SKP1/BTB/POZ domain superfamily [G3DSA:3.30.710.10] (1-102)